Protein AF-A0A2A2SB23-F1 (afdb_monomer_lite)

Organism: NCBI:txid1141887

pLDDT: mean 87.43, std 15.49, range [37.72, 98.75]

Sequence (156 aa):
MSGRAAVSIGALLSRYDFELPIKDALDDPEMDPTRRALAVLAIGTGLDDGHLAAAELGQAARRLADDRAAGAPDGVGEGARAVRRILAHGGDDYQRALWYAVSRCSPDVAARHLEWLAELTRARGGMFRAIQASGAYMPLLPRGMHDIDSAQLGPD

Structure (mmCIF, N/CA/C/O backbone):
data_AF-A0A2A2SB23-F1
#
_entry.id   AF-A0A2A2SB23-F1
#
loop_
_atom_site.group_PDB
_atom_site.id
_atom_site.type_symbol
_atom_site.label_atom_id
_atom_site.label_alt_id
_atom_site.label_comp_id
_atom_site.label_asym_id
_atom_site.label_entity_id
_atom_site.label_seq_id
_atom_site.pdbx_PDB_ins_code
_atom_site.Cartn_x
_atom_site.Cartn_y
_atom_site.Cartn_z
_atom_site.occupancy
_atom_site.B_iso_or_equiv
_atom_site.auth_seq_id
_atom_site.auth_comp_id
_atom_site.auth_asym_id
_atom_site.auth_atom_id
_atom_site.pdbx_PDB_model_num
ATOM 1 N N . MET A 1 1 ? -37.712 11.525 34.022 1.00 43.69 1 MET A N 1
ATOM 2 C CA . MET A 1 1 ? -36.727 12.358 33.297 1.00 43.69 1 MET A CA 1
ATOM 3 C C . MET A 1 1 ? -35.472 11.518 33.115 1.00 43.69 1 MET A C 1
ATOM 5 O O . MET A 1 1 ? -34.784 11.271 34.093 1.00 43.69 1 MET A O 1
ATOM 9 N N . SER A 1 2 ? -35.247 10.967 31.920 1.00 48.34 2 SER A N 1
ATOM 10 C CA . SER A 1 2 ? -34.099 10.087 31.665 1.00 48.34 2 SER A CA 1
ATOM 11 C C . SER A 1 2 ? -32.853 10.946 31.450 1.00 48.34 2 SER A C 1
ATOM 13 O O . SER A 1 2 ? -32.770 11.669 30.458 1.00 48.34 2 SER A O 1
ATOM 15 N N . GLY A 1 3 ? -31.924 10.922 32.407 1.00 51.91 3 GLY A N 1
ATOM 16 C CA . GLY A 1 3 ? -30.649 11.628 32.311 1.00 51.91 3 GLY A CA 1
ATOM 17 C C . GLY A 1 3 ? -29.815 11.049 31.173 1.00 51.91 3 GLY A C 1
ATOM 18 O O . GLY A 1 3 ? -29.509 9.859 31.161 1.00 51.91 3 GLY A O 1
ATOM 19 N N . ARG A 1 4 ? -29.470 11.881 30.190 1.00 55.59 4 ARG A N 1
ATOM 20 C CA . ARG A 1 4 ? -28.546 11.515 29.115 1.00 55.59 4 ARG A CA 1
ATOM 21 C C . ARG A 1 4 ? -27.166 11.364 29.763 1.00 55.59 4 ARG A C 1
ATOM 23 O O . ARG A 1 4 ? -26.568 12.365 30.147 1.00 55.59 4 ARG A O 1
ATOM 30 N N . ALA A 1 5 ? -26.701 10.131 29.964 1.00 63.00 5 ALA A N 1
ATOM 31 C CA . ALA A 1 5 ? -25.352 9.890 30.463 1.00 63.00 5 ALA A CA 1
ATOM 32 C C . ALA A 1 5 ? -24.356 10.582 29.521 1.00 63.00 5 ALA A C 1
ATOM 34 O O . ALA A 1 5 ? -24.397 10.361 28.308 1.00 63.00 5 ALA A O 1
ATOM 35 N N . ALA A 1 6 ? -23.505 11.454 30.063 1.00 69.62 6 ALA A N 1
ATOM 36 C CA . ALA A 1 6 ? -22.426 12.054 29.295 1.00 69.62 6 ALA A CA 1
ATO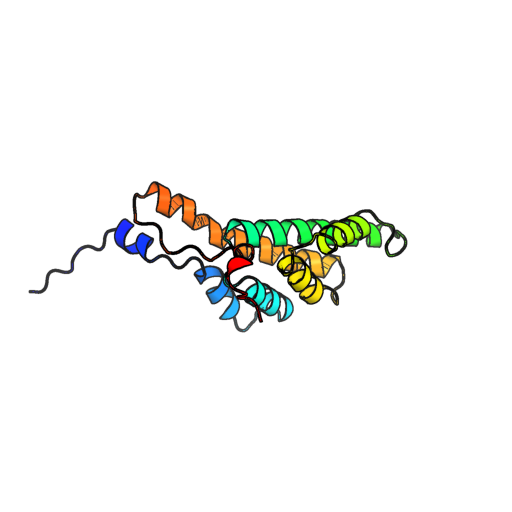M 37 C C . ALA A 1 6 ? -21.493 10.926 28.835 1.00 69.62 6 ALA A C 1
ATOM 39 O O . ALA A 1 6 ? -20.883 10.244 29.658 1.00 69.62 6 ALA A O 1
ATOM 40 N N . VAL A 1 7 ? -21.428 10.686 27.524 1.00 75.31 7 VAL A N 1
ATOM 41 C CA . VAL A 1 7 ? -20.517 9.686 26.964 1.00 75.31 7 VAL A CA 1
ATOM 42 C C . VAL A 1 7 ? -19.104 10.252 27.065 1.00 75.31 7 VAL A C 1
ATOM 44 O O . VAL A 1 7 ? -18.828 11.326 26.534 1.00 75.31 7 VAL A O 1
ATOM 47 N N . SER A 1 8 ? -18.216 9.559 27.777 1.00 83.31 8 SER A N 1
ATOM 48 C CA . SER A 1 8 ? -16.817 9.971 27.873 1.00 83.31 8 SER A CA 1
ATOM 49 C C . SER A 1 8 ? -16.090 9.724 26.550 1.00 83.31 8 SER A C 1
ATOM 51 O O . SER A 1 8 ? -16.415 8.791 25.814 1.00 83.31 8 SER A O 1
ATOM 53 N N . ILE A 1 9 ? -15.058 10.523 26.266 1.00 82.44 9 ILE A N 1
ATOM 54 C CA . ILE A 1 9 ? -14.212 10.325 25.080 1.00 82.44 9 ILE A CA 1
ATOM 55 C C . ILE A 1 9 ? -13.612 8.909 25.059 1.00 82.44 9 ILE A C 1
ATOM 57 O O . ILE A 1 9 ? -13.591 8.264 24.018 1.00 82.44 9 ILE A O 1
ATOM 61 N N . GLY A 1 10 ? -13.231 8.370 26.224 1.00 81.44 10 GLY A N 1
ATOM 62 C CA . GLY A 1 10 ? -12.703 7.011 26.339 1.00 81.44 10 GLY A CA 1
ATOM 63 C C . GLY A 1 10 ? -13.730 5.926 25.999 1.00 81.44 10 GLY A C 1
ATOM 64 O O . GLY A 1 10 ? -13.377 4.927 25.381 1.00 81.44 10 GLY A O 1
ATOM 65 N N . ALA A 1 11 ? -15.010 6.131 26.331 1.00 82.19 11 ALA A N 1
ATOM 66 C CA . ALA A 1 11 ? -16.082 5.205 25.960 1.00 82.19 11 ALA A CA 1
ATOM 67 C C . ALA A 1 11 ? -16.411 5.235 24.456 1.00 82.19 11 ALA A C 1
ATOM 69 O O . ALA A 1 11 ? -16.910 4.245 23.924 1.00 82.19 11 ALA A O 1
ATOM 70 N N . LEU A 1 12 ? -16.144 6.354 23.773 1.00 84.31 12 LEU A N 1
ATOM 71 C CA . LEU A 1 12 ? -16.232 6.438 22.311 1.00 84.31 12 LEU A CA 1
ATOM 72 C C . LEU A 1 12 ? -15.038 5.738 21.653 1.00 84.31 12 LEU A C 1
ATOM 74 O O . LEU A 1 12 ? -15.217 4.937 20.740 1.00 84.31 12 LEU A O 1
ATOM 78 N N . LEU A 1 13 ? -13.830 6.002 22.152 1.00 87.00 13 LEU A N 1
ATOM 79 C CA . LEU A 1 13 ? -12.585 5.460 21.610 1.00 87.00 13 LEU A CA 1
ATOM 80 C C . LEU A 1 13 ? -12.460 3.939 21.772 1.00 87.00 13 LEU A C 1
ATOM 82 O O . LEU A 1 13 ? -11.893 3.287 20.902 1.00 87.00 13 LEU A O 1
ATOM 86 N N . SER A 1 14 ? -13.046 3.350 22.818 1.00 85.12 14 SER A N 1
ATOM 87 C CA . SER A 1 14 ? -13.045 1.890 23.011 1.00 85.12 14 SER A CA 1
ATOM 88 C C . SER A 1 14 ? -13.885 1.116 21.990 1.00 85.12 14 SER A C 1
ATOM 90 O O . SER A 1 14 ? -13.806 -0.109 21.928 1.00 85.12 14 SER A O 1
ATOM 92 N N . ARG A 1 15 ? -14.688 1.820 21.185 1.00 86.62 15 ARG A N 1
ATOM 93 C CA . ARG A 1 15 ? -15.485 1.260 20.085 1.00 86.62 15 ARG A CA 1
ATOM 94 C C . ARG A 1 15 ? -14.951 1.657 18.713 1.00 86.62 15 ARG A C 1
ATOM 96 O O . ARG A 1 15 ? -15.650 1.457 17.724 1.00 86.62 15 ARG A O 1
ATOM 103 N N . TYR A 1 16 ? -13.768 2.268 18.658 1.00 89.69 16 TYR A N 1
ATOM 104 C CA . T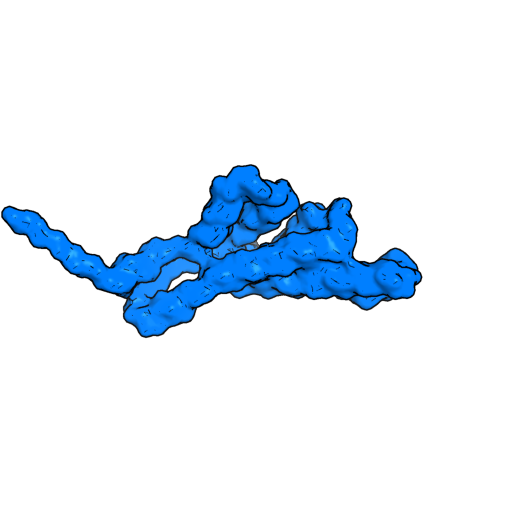YR A 1 16 ? -13.181 2.695 17.400 1.00 89.69 16 TYR A CA 1
ATOM 105 C C . TYR A 1 16 ? -12.955 1.489 16.485 1.00 89.69 16 TYR A C 1
ATOM 107 O O . TYR A 1 16 ? -12.388 0.478 16.897 1.00 89.69 16 TYR A O 1
ATOM 115 N N . ASP A 1 17 ? -13.418 1.616 15.247 1.00 91.25 17 ASP A N 1
ATOM 116 C CA . ASP A 1 17 ? -13.236 0.615 14.210 1.00 91.25 17 ASP A CA 1
ATOM 117 C C . ASP A 1 17 ? -12.024 0.995 13.367 1.00 91.25 17 ASP A C 1
ATOM 119 O O . ASP A 1 17 ? -12.063 1.952 12.591 1.00 91.25 17 ASP A O 1
ATOM 123 N N . PHE A 1 18 ? -10.942 0.236 13.522 1.00 91.94 18 PHE A N 1
ATOM 124 C CA . PHE A 1 18 ? -9.736 0.448 12.737 1.00 91.94 18 PHE A CA 1
ATOM 125 C C . PHE A 1 18 ? -9.964 0.219 11.244 1.00 91.94 18 PHE A C 1
ATOM 127 O O . PHE A 1 18 ? -9.240 0.805 10.458 1.00 91.94 18 PHE A O 1
ATOM 134 N N . GLU A 1 19 ? -10.968 -0.551 10.821 1.00 92.88 19 GLU A N 1
ATOM 135 C CA . GLU A 1 19 ? -11.251 -0.758 9.396 1.00 92.88 19 GLU A CA 1
ATOM 136 C C . GLU A 1 19 ? -12.048 0.377 8.755 1.00 92.88 19 GLU A C 1
ATOM 138 O O . GLU A 1 19 ? -12.259 0.359 7.542 1.00 92.88 19 GLU A O 1
ATOM 143 N N . LEU A 1 20 ? -12.488 1.368 9.536 1.00 92.38 20 LEU A N 1
ATOM 144 C CA . LEU A 1 20 ? -13.329 2.450 9.034 1.00 92.38 20 LEU A CA 1
ATOM 145 C C . LEU A 1 20 ? -12.722 3.179 7.818 1.00 92.38 20 LEU A C 1
ATOM 147 O O . LEU A 1 20 ? -13.437 3.307 6.831 1.00 92.38 20 LEU A O 1
ATOM 151 N N . PRO A 1 21 ? -11.423 3.550 7.779 1.00 93.19 21 PRO A N 1
ATOM 152 C CA . PRO A 1 21 ? -10.849 4.192 6.593 1.00 93.19 21 PRO A CA 1
ATOM 153 C C . PRO A 1 21 ? -10.926 3.330 5.326 1.00 93.19 21 PRO A C 1
ATOM 155 O O . PRO A 1 21 ? -11.149 3.851 4.236 1.00 93.19 21 PRO A O 1
ATOM 158 N N . ILE A 1 22 ? -10.755 2.009 5.455 1.00 94.81 22 ILE A N 1
ATOM 159 C CA . ILE A 1 22 ? -10.864 1.079 4.322 1.00 94.81 22 ILE A CA 1
ATOM 160 C C . ILE A 1 22 ? -12.325 0.958 3.878 1.00 94.81 22 ILE A C 1
ATOM 162 O O . ILE A 1 22 ? -12.594 0.948 2.680 1.00 94.81 22 ILE A O 1
ATOM 166 N N . LYS A 1 23 ? -13.273 0.904 4.818 1.00 95.12 23 LYS A N 1
ATOM 167 C CA . LYS A 1 23 ? -14.712 0.871 4.513 1.00 95.12 23 LYS A CA 1
ATOM 168 C C . LYS A 1 23 ? -15.163 2.145 3.803 1.00 95.12 23 LYS A C 1
ATOM 170 O O . LYS A 1 23 ? -15.769 2.044 2.745 1.00 95.12 23 LYS A O 1
ATOM 175 N N . ASP A 1 24 ? -14.766 3.310 4.310 1.00 94.94 24 ASP A N 1
ATOM 176 C CA . ASP A 1 24 ? -15.060 4.608 3.693 1.00 94.94 24 ASP A CA 1
ATOM 177 C C . ASP A 1 24 ? -14.507 4.685 2.262 1.00 94.94 24 ASP A C 1
ATOM 179 O O . ASP A 1 24 ? -15.178 5.166 1.351 1.00 94.94 24 ASP A O 1
ATOM 183 N N . ALA A 1 25 ? -13.294 4.164 2.041 1.00 95.75 25 ALA A N 1
ATOM 184 C CA . ALA A 1 25 ? -12.721 4.038 0.706 1.00 95.75 25 ALA A CA 1
ATOM 185 C C . ALA A 1 25 ? -13.569 3.118 -0.195 1.00 95.75 25 ALA A C 1
ATOM 187 O O . ALA A 1 25 ? -13.867 3.463 -1.334 1.00 95.75 25 ALA A O 1
ATOM 188 N N . LEU A 1 26 ? -13.991 1.953 0.293 1.00 96.75 26 LEU A N 1
ATOM 189 C CA . LEU A 1 26 ? -14.799 1.016 -0.494 1.00 96.75 26 LEU A CA 1
ATOM 190 C C . LEU A 1 26 ? -16.216 1.528 -0.790 1.00 96.75 26 LEU A C 1
ATOM 192 O O . LEU A 1 26 ? -16.783 1.143 -1.814 1.00 96.75 26 LEU A O 1
ATOM 196 N N . ASP A 1 27 ? -16.766 2.403 0.044 1.00 96.75 27 ASP A N 1
ATOM 197 C CA . ASP A 1 27 ? -18.084 3.004 -0.167 1.00 96.75 27 ASP A CA 1
ATOM 198 C C . ASP A 1 27 ? -18.071 4.157 -1.192 1.00 96.75 27 ASP A C 1
ATOM 200 O O . ASP A 1 27 ? -19.132 4.551 -1.679 1.00 96.75 27 ASP A O 1
ATOM 204 N N . ASP A 1 28 ? -16.897 4.669 -1.585 1.00 96.69 28 ASP A N 1
ATOM 205 C CA . ASP A 1 28 ? -16.770 5.698 -2.626 1.00 96.69 28 ASP A CA 1
ATOM 206 C C . ASP A 1 28 ? -17.133 5.127 -4.016 1.00 96.69 28 ASP A C 1
ATOM 208 O O . ASP A 1 28 ? -16.432 4.239 -4.523 1.00 96.69 28 ASP A O 1
ATOM 212 N N . PRO A 1 29 ? -18.206 5.611 -4.675 1.00 95.31 29 PRO A N 1
ATOM 213 C CA . PRO A 1 29 ? -18.622 5.111 -5.984 1.00 95.31 29 PRO A CA 1
ATOM 214 C C . PRO A 1 29 ? -17.639 5.465 -7.109 1.00 95.31 29 PRO A C 1
ATOM 216 O O . PRO A 1 29 ? -17.556 4.723 -8.087 1.00 95.31 29 PRO A O 1
ATOM 219 N N . GLU A 1 30 ? -16.857 6.536 -6.961 1.00 96.69 30 GLU A N 1
ATOM 220 C CA . GLU A 1 30 ? -15.922 7.023 -7.984 1.00 96.69 30 GLU A CA 1
ATOM 221 C C . GLU A 1 30 ? -14.520 6.404 -7.841 1.00 96.69 30 GLU A C 1
ATOM 223 O O . GLU A 1 30 ? -13.583 6.756 -8.566 1.00 96.69 30 GLU A O 1
ATOM 228 N N . MET A 1 31 ? -14.348 5.464 -6.905 1.00 96.38 31 MET A N 1
ATOM 229 C CA . MET A 1 31 ? -13.061 4.831 -6.659 1.00 96.38 31 MET A CA 1
ATOM 230 C C . MET A 1 31 ? -12.57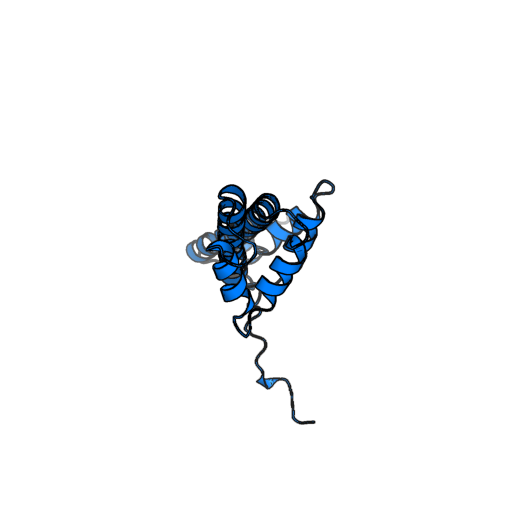6 4.012 -7.857 1.00 96.38 31 MET A C 1
ATOM 232 O O . MET A 1 31 ? -13.255 3.101 -8.335 1.00 96.38 31 MET A O 1
ATOM 236 N N . ASP A 1 32 ? -11.328 4.274 -8.252 1.00 97.06 32 ASP A N 1
ATOM 237 C CA . ASP A 1 32 ? -10.604 3.487 -9.246 1.00 97.06 32 ASP A CA 1
ATOM 238 C C . ASP A 1 32 ? -10.659 1.972 -8.925 1.00 97.06 32 ASP A C 1
ATOM 240 O O . ASP A 1 32 ? -10.379 1.576 -7.786 1.00 97.06 32 ASP A O 1
ATOM 244 N N . PRO A 1 33 ? -10.970 1.098 -9.903 1.00 97.12 33 PRO A N 1
ATOM 245 C CA . PRO A 1 33 ? -11.113 -0.339 -9.663 1.00 97.12 33 PRO A CA 1
ATOM 246 C C . PRO A 1 33 ? -9.864 -1.016 -9.084 1.00 97.12 33 PRO A C 1
ATOM 248 O O . PRO A 1 33 ? -9.987 -1.935 -8.274 1.00 97.12 33 PRO A O 1
ATOM 251 N N . THR A 1 34 ? -8.666 -0.558 -9.456 1.00 98.00 34 THR A N 1
ATOM 252 C CA . THR A 1 34 ? -7.401 -1.094 -8.932 1.00 98.00 34 THR A CA 1
ATOM 253 C C . THR A 1 34 ? -7.248 -0.724 -7.464 1.00 98.00 34 THR A C 1
ATOM 255 O O . THR A 1 34 ? -6.922 -1.572 -6.637 1.00 98.00 34 THR A O 1
ATOM 258 N N . ARG A 1 35 ? -7.551 0.531 -7.109 1.00 98.38 35 ARG A N 1
ATOM 259 C CA . ARG A 1 35 ? -7.580 0.983 -5.707 1.00 98.38 35 ARG A CA 1
ATOM 260 C C . ARG A 1 35 ? -8.612 0.226 -4.883 1.00 98.38 35 ARG A C 1
ATOM 262 O O . ARG A 1 35 ? -8.301 -0.194 -3.774 1.00 98.38 35 ARG A O 1
ATOM 269 N N . ARG A 1 36 ? -9.795 -0.023 -5.445 1.00 98.19 36 ARG A N 1
ATOM 270 C CA . ARG A 1 36 ? -10.829 -0.841 -4.803 1.00 98.19 36 ARG A CA 1
ATOM 271 C C . ARG A 1 36 ? -10.325 -2.259 -4.527 1.00 98.19 36 ARG A C 1
ATOM 273 O O . ARG A 1 36 ? -10.467 -2.740 -3.409 1.00 98.19 36 ARG A O 1
ATOM 280 N N . ALA A 1 37 ? -9.692 -2.908 -5.506 1.00 98.12 37 ALA A N 1
ATOM 281 C CA . ALA A 1 37 ? -9.108 -4.239 -5.327 1.00 98.12 37 ALA A CA 1
ATOM 282 C C . ALA A 1 37 ? -8.023 -4.252 -4.236 1.00 98.12 37 ALA A C 1
ATOM 284 O O . ALA A 1 37 ? -8.028 -5.124 -3.370 1.00 98.12 37 ALA A O 1
ATOM 285 N N . LEU A 1 38 ? -7.137 -3.254 -4.231 1.00 98.38 38 LEU A N 1
ATOM 286 C CA . LEU A 1 38 ? -6.108 -3.088 -3.203 1.00 98.38 38 LEU A CA 1
ATOM 287 C C . LEU A 1 38 ? -6.704 -2.877 -1.801 1.00 98.38 38 LEU A C 1
ATOM 289 O O . LEU A 1 38 ? -6.247 -3.500 -0.848 1.00 98.38 38 LEU A O 1
ATOM 293 N N . ALA A 1 39 ? -7.742 -2.047 -1.671 1.00 97.62 39 ALA A N 1
ATOM 294 C CA . ALA A 1 39 ? -8.432 -1.831 -0.400 1.00 97.62 39 ALA A CA 1
ATOM 295 C C . ALA A 1 39 ? -9.105 -3.109 0.118 1.00 97.62 39 ALA A C 1
ATOM 297 O O . ALA A 1 39 ? -9.005 -3.397 1.307 1.00 97.62 39 ALA A O 1
ATOM 298 N N . VAL A 1 40 ? -9.727 -3.905 -0.762 1.00 96.81 40 VAL A N 1
ATOM 299 C CA . VAL A 1 40 ? -10.292 -5.214 -0.389 1.00 96.81 40 VAL A CA 1
ATOM 300 C C . VAL A 1 40 ? -9.208 -6.146 0.153 1.00 96.81 40 VAL A C 1
ATOM 302 O O . VAL A 1 40 ? -9.425 -6.781 1.181 1.00 96.81 40 VAL A O 1
ATOM 305 N N . LEU A 1 41 ? -8.040 -6.205 -0.494 1.00 96.25 41 LEU A N 1
ATOM 306 C CA . LEU A 1 41 ? -6.920 -7.035 -0.033 1.00 96.25 41 LEU A CA 1
ATOM 307 C C . LEU A 1 41 ? -6.382 -6.601 1.336 1.00 96.25 41 LEU A C 1
ATOM 309 O O . LEU A 1 41 ? -5.888 -7.438 2.084 1.00 96.25 41 LEU A O 1
ATOM 313 N N . ALA A 1 42 ? -6.466 -5.311 1.668 1.00 95.06 42 ALA A N 1
ATOM 314 C CA . ALA A 1 42 ? -5.964 -4.779 2.931 1.00 95.06 42 ALA A CA 1
ATOM 315 C C . ALA A 1 42 ? -6.894 -5.038 4.132 1.00 95.06 42 ALA A C 1
ATOM 317 O O . ALA A 1 42 ? -6.455 -4.879 5.277 1.00 95.06 42 ALA A O 1
ATOM 318 N N . ILE A 1 43 ? -8.151 -5.444 3.905 1.00 92.75 43 ILE A N 1
ATOM 319 C CA . ILE A 1 43 ? -9.100 -5.757 4.983 1.00 92.75 43 ILE A CA 1
ATOM 320 C C . ILE A 1 43 ? -8.523 -6.853 5.873 1.00 92.75 43 ILE A C 1
ATOM 322 O O . ILE A 1 43 ? -8.118 -7.914 5.402 1.00 92.75 43 ILE A O 1
ATOM 326 N N . GLY A 1 44 ? -8.542 -6.618 7.184 1.00 90.12 44 GLY A N 1
ATOM 327 C CA . GLY A 1 44 ? -8.156 -7.623 8.161 1.00 90.12 44 GLY A CA 1
ATOM 328 C C . GLY A 1 44 ? -6.661 -7.906 8.220 1.00 90.12 44 GLY A C 1
ATOM 329 O O . GLY A 1 44 ? -6.304 -8.847 8.910 1.00 90.12 44 GLY A O 1
ATOM 330 N N . THR A 1 45 ? -5.813 -7.119 7.548 1.00 91.56 45 THR A N 1
ATOM 331 C CA . THR A 1 45 ? -4.347 -7.161 7.715 1.00 91.56 45 THR A CA 1
ATOM 332 C C . THR A 1 45 ? -3.923 -6.445 8.997 1.00 91.56 45 THR A C 1
ATOM 334 O O . THR A 1 45 ? -4.659 -5.587 9.477 1.00 91.56 45 THR A O 1
ATOM 337 N N . GLY A 1 46 ? -2.741 -6.717 9.554 1.00 90.88 46 GLY A N 1
ATOM 338 C CA . GLY A 1 46 ? -2.240 -5.978 10.721 1.00 90.88 46 GLY A CA 1
ATOM 339 C C . GLY A 1 46 ? -2.099 -4.477 10.429 1.00 90.88 46 GLY A C 1
ATOM 340 O O . GLY A 1 46 ? -1.935 -4.078 9.274 1.00 90.88 46 GLY A O 1
ATOM 341 N N . LEU A 1 47 ? -2.182 -3.625 11.461 1.00 89.94 47 LEU A N 1
ATOM 342 C CA . LEU A 1 47 ? -2.071 -2.166 11.281 1.00 89.94 47 LEU A CA 1
ATOM 343 C C . LEU A 1 47 ? -0.721 -1.767 10.665 1.00 89.94 47 LEU A C 1
ATOM 345 O O . LEU A 1 47 ? -0.696 -0.981 9.720 1.00 89.94 47 LEU A O 1
ATOM 349 N N . ASP A 1 48 ? 0.370 -2.342 11.175 1.00 89.88 48 ASP A N 1
ATOM 350 C CA . ASP A 1 48 ? 1.721 -2.087 10.672 1.00 89.88 48 ASP A CA 1
ATOM 351 C C . ASP A 1 48 ? 2.002 -2.896 9.400 1.00 89.88 48 ASP A C 1
ATOM 353 O O . ASP A 1 48 ? 2.475 -2.327 8.417 1.00 89.88 48 ASP A O 1
ATOM 357 N N . ASP A 1 49 ? 1.640 -4.185 9.386 1.00 89.69 49 ASP A N 1
ATOM 358 C CA . ASP A 1 49 ? 1.846 -5.085 8.242 1.00 89.69 49 ASP A CA 1
ATOM 359 C C . ASP A 1 49 ? 1.261 -4.502 6.954 1.00 89.69 49 ASP A C 1
ATOM 361 O O . ASP A 1 49 ? 1.954 -4.410 5.943 1.00 89.69 49 ASP A O 1
ATOM 365 N N . GLY A 1 50 ? 0.004 -4.041 6.999 1.00 91.56 50 GLY A N 1
ATOM 366 C CA . GLY A 1 50 ? -0.676 -3.471 5.838 1.00 91.56 50 GLY A CA 1
ATOM 367 C C . GLY A 1 50 ? 0.055 -2.256 5.260 1.00 91.56 50 GLY A C 1
ATOM 368 O O . GLY A 1 50 ? 0.173 -2.134 4.038 1.00 91.56 50 GLY A O 1
ATOM 369 N N . HIS A 1 51 ? 0.577 -1.389 6.134 1.00 94.12 51 HIS A N 1
ATOM 370 C CA . HIS A 1 51 ? 1.314 -0.186 5.752 1.00 94.12 51 HIS A CA 1
ATOM 371 C C . HIS A 1 51 ? 2.703 -0.502 5.206 1.00 94.12 51 HIS A C 1
ATO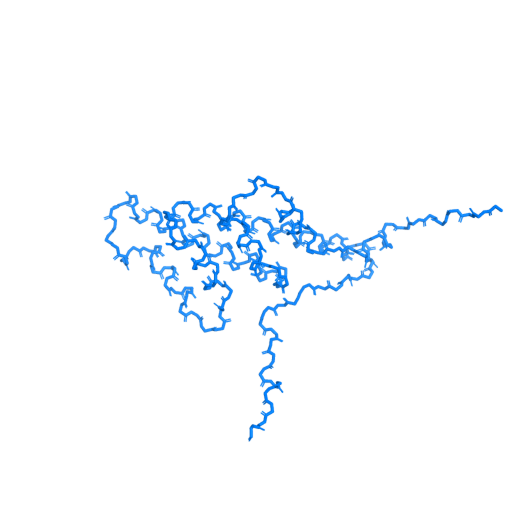M 373 O O . HIS A 1 51 ? 3.050 -0.045 4.115 1.00 94.12 51 HIS A O 1
ATOM 379 N N . LEU A 1 52 ? 3.491 -1.283 5.945 1.00 94.31 52 LEU A N 1
ATOM 380 C CA . LEU A 1 52 ? 4.876 -1.584 5.595 1.00 94.31 52 LEU A CA 1
ATOM 381 C C . LEU A 1 52 ? 4.957 -2.359 4.278 1.00 94.31 52 LEU A C 1
ATOM 383 O O . LEU A 1 52 ? 5.723 -1.973 3.395 1.00 94.31 52 LEU A O 1
ATOM 387 N N . ALA A 1 53 ? 4.103 -3.368 4.107 1.00 94.69 53 ALA A N 1
ATOM 388 C CA . ALA A 1 53 ? 4.022 -4.165 2.888 1.00 94.69 53 ALA A CA 1
ATOM 389 C C . ALA A 1 53 ? 3.679 -3.315 1.650 1.00 94.69 53 ALA A C 1
ATOM 391 O O . ALA A 1 53 ? 4.331 -3.417 0.605 1.00 94.69 53 ALA A O 1
ATOM 392 N N . ALA A 1 54 ? 2.672 -2.439 1.762 1.00 97.12 54 ALA A N 1
ATOM 393 C CA . ALA A 1 54 ? 2.268 -1.554 0.671 1.00 97.12 54 ALA A CA 1
ATOM 394 C C . ALA A 1 54 ? 3.345 -0.502 0.352 1.00 97.12 54 ALA A C 1
ATOM 396 O O . ALA A 1 54 ? 3.616 -0.233 -0.821 1.00 97.12 54 ALA A O 1
ATOM 397 N N . ALA A 1 55 ? 3.982 0.068 1.380 1.00 97.81 55 ALA A N 1
ATOM 398 C CA . ALA A 1 55 ? 5.031 1.071 1.230 1.00 97.81 55 ALA A CA 1
ATOM 399 C C . ALA A 1 55 ? 6.292 0.494 0.573 1.00 97.81 55 ALA A C 1
ATOM 401 O O . ALA A 1 55 ? 6.831 1.096 -0.359 1.00 97.81 55 ALA A O 1
ATOM 402 N N . GLU A 1 56 ? 6.744 -0.682 1.015 1.00 97.50 56 GLU A N 1
ATOM 403 C CA . GLU A 1 56 ? 7.910 -1.355 0.442 1.00 97.50 56 GLU A CA 1
ATOM 404 C C . GLU A 1 56 ? 7.677 -1.691 -1.037 1.00 97.50 56 GLU A C 1
ATOM 406 O O . GLU A 1 56 ? 8.503 -1.363 -1.897 1.00 97.50 56 GLU A O 1
ATOM 411 N N . LEU A 1 57 ? 6.516 -2.272 -1.358 1.00 97.44 57 LEU A N 1
ATOM 412 C CA . LEU A 1 57 ? 6.177 -2.622 -2.734 1.00 97.44 57 LEU A CA 1
ATOM 413 C C . LEU A 1 57 ? 5.986 -1.374 -3.610 1.00 97.44 57 LEU A C 1
ATOM 415 O O . LEU A 1 57 ? 6.425 -1.359 -4.761 1.00 97.44 57 LEU A O 1
ATOM 419 N N . GLY A 1 58 ? 5.391 -0.305 -3.070 1.00 98.25 58 GLY A N 1
ATOM 420 C CA . GLY A 1 58 ? 5.255 0.984 -3.751 1.00 98.25 58 GLY A CA 1
ATOM 421 C C . GLY A 1 58 ? 6.608 1.616 -4.074 1.00 98.25 58 GLY A C 1
ATOM 422 O O . GLY A 1 58 ? 6.832 2.058 -5.203 1.00 98.25 58 GLY A O 1
ATOM 423 N N . GLN A 1 59 ? 7.555 1.570 -3.134 1.00 98.31 59 GLN A N 1
ATOM 424 C CA . GLN A 1 59 ? 8.919 2.042 -3.362 1.00 98.31 59 GLN A CA 1
ATOM 425 C C . GLN A 1 59 ? 9.641 1.203 -4.427 1.00 98.31 59 GLN A C 1
ATOM 427 O O . GLN A 1 59 ? 10.326 1.758 -5.290 1.00 98.31 59 GLN A O 1
ATOM 432 N N . ALA A 1 60 ? 9.479 -0.122 -4.407 1.00 97.81 60 ALA A N 1
ATOM 433 C CA . ALA A 1 60 ? 10.045 -0.996 -5.432 1.00 97.81 60 ALA A CA 1
ATOM 434 C C . ALA A 1 60 ? 9.444 -0.716 -6.824 1.00 97.81 60 ALA A C 1
ATOM 436 O O . ALA A 1 60 ? 10.182 -0.646 -7.809 1.00 97.81 60 ALA A O 1
ATOM 437 N N . ALA A 1 61 ? 8.131 -0.476 -6.908 1.00 98.12 61 ALA A N 1
ATOM 438 C CA . ALA A 1 61 ? 7.448 -0.093 -8.143 1.00 98.12 61 ALA A CA 1
ATOM 439 C C . ALA A 1 61 ? 7.918 1.273 -8.673 1.00 98.12 61 ALA A C 1
ATOM 441 O O . ALA A 1 61 ? 8.100 1.437 -9.880 1.00 98.12 61 ALA A O 1
ATOM 442 N N . ARG A 1 62 ? 8.179 2.242 -7.784 1.00 98.25 62 ARG A N 1
ATOM 443 C CA . ARG A 1 62 ? 8.753 3.545 -8.152 1.00 98.25 62 ARG A CA 1
ATOM 444 C C . ARG A 1 62 ? 10.130 3.379 -8.789 1.00 98.25 62 ARG A C 1
ATOM 446 O O . ARG A 1 62 ? 10.345 3.881 -9.885 1.00 98.25 62 ARG A O 1
ATOM 453 N N . ARG A 1 63 ? 11.012 2.586 -8.172 1.00 98.25 63 ARG A N 1
ATOM 454 C CA . ARG A 1 63 ? 12.330 2.268 -8.748 1.00 98.25 63 ARG A CA 1
ATOM 455 C C . ARG A 1 63 ? 12.215 1.543 -10.087 1.00 98.25 63 ARG A C 1
ATOM 457 O O . ARG A 1 63 ? 13.036 1.754 -10.968 1.00 98.25 63 ARG A O 1
ATOM 464 N N . LEU A 1 64 ? 11.192 0.705 -10.268 1.00 97.38 64 LEU A N 1
ATOM 465 C CA . LEU A 1 64 ? 10.936 0.052 -11.554 1.00 97.38 64 LEU A CA 1
ATOM 466 C C . LEU A 1 64 ? 10.496 1.064 -12.629 1.00 97.38 64 LEU A C 1
ATOM 468 O O . LEU A 1 64 ? 10.829 0.905 -13.803 1.00 97.38 64 LEU A O 1
ATOM 472 N N . ALA A 1 65 ? 9.770 2.116 -12.246 1.00 97.38 65 ALA A N 1
ATOM 473 C CA . ALA A 1 65 ? 9.472 3.231 -13.141 1.00 97.38 65 ALA A CA 1
ATOM 474 C C . ALA A 1 65 ? 10.744 4.004 -13.519 1.00 97.38 65 ALA A C 1
ATOM 476 O O . ALA A 1 65 ? 10.921 4.331 -14.693 1.00 97.38 65 ALA A O 1
ATOM 477 N N . ASP A 1 66 ? 11.645 4.222 -12.558 1.00 97.62 66 ASP A N 1
ATOM 478 C CA . ASP A 1 66 ? 12.937 4.877 -12.791 1.00 97.62 66 ASP A CA 1
ATOM 479 C C . ASP A 1 66 ? 13.829 4.046 -13.730 1.00 97.62 66 ASP A C 1
ATOM 481 O O . ASP A 1 66 ? 14.385 4.589 -14.685 1.00 97.62 66 ASP A O 1
ATOM 485 N N . ASP A 1 67 ? 13.891 2.722 -13.535 1.00 97.44 67 ASP A N 1
ATOM 486 C CA . ASP A 1 67 ? 14.577 1.789 -14.440 1.00 97.44 67 ASP A CA 1
ATOM 487 C C . ASP A 1 67 ? 14.075 1.956 -15.884 1.00 97.44 67 ASP A C 1
ATOM 489 O O . ASP A 1 67 ? 14.862 2.096 -16.824 1.00 97.44 67 ASP A O 1
ATOM 493 N N . ARG A 1 68 ? 12.747 1.979 -16.064 1.00 95.31 68 ARG A N 1
ATOM 494 C CA . ARG A 1 68 ? 12.112 2.138 -17.377 1.00 95.31 68 ARG A CA 1
ATOM 495 C C . ARG A 1 68 ? 12.424 3.500 -17.995 1.00 95.31 68 ARG A C 1
ATOM 497 O O . ARG A 1 68 ? 12.708 3.569 -19.188 1.00 95.31 68 ARG A O 1
ATOM 504 N N . ALA A 1 69 ? 12.377 4.573 -17.206 1.00 95.75 69 ALA A N 1
ATOM 505 C CA . ALA A 1 69 ? 12.696 5.923 -17.666 1.00 95.75 69 ALA A CA 1
ATOM 506 C C . ALA A 1 69 ? 14.169 6.058 -18.090 1.00 95.75 69 ALA A C 1
ATOM 508 O O . ALA A 1 69 ? 14.470 6.759 -19.054 1.00 95.75 69 ALA A O 1
ATOM 509 N N . ALA A 1 70 ? 15.073 5.343 -17.416 1.00 95.94 70 ALA A N 1
ATOM 510 C CA . ALA A 1 70 ? 16.492 5.274 -17.754 1.00 95.94 70 ALA A CA 1
ATOM 511 C C . ALA A 1 70 ? 16.806 4.346 -18.947 1.00 95.94 70 ALA A C 1
ATOM 513 O O . ALA A 1 70 ? 17.963 4.250 -19.356 1.00 95.94 70 ALA A O 1
ATOM 514 N N . GLY A 1 71 ? 15.807 3.652 -19.506 1.00 95.19 71 GLY A N 1
ATOM 515 C CA . GLY A 1 71 ? 16.001 2.695 -20.597 1.00 95.19 71 GLY A CA 1
ATOM 516 C C . GLY A 1 71 ? 16.734 1.422 -20.169 1.00 95.19 71 GLY A C 1
ATOM 517 O O . GLY A 1 71 ? 17.378 0.776 -20.997 1.00 95.19 71 GLY A O 1
ATOM 518 N N . ALA A 1 72 ? 16.672 1.063 -18.883 1.00 93.81 72 ALA A N 1
ATOM 519 C CA . ALA A 1 72 ? 17.252 -0.180 -18.401 1.00 93.81 72 ALA A CA 1
ATOM 520 C C . ALA A 1 72 ? 16.559 -1.386 -19.069 1.00 93.81 72 ALA A C 1
ATOM 522 O O . ALA A 1 72 ? 15.336 -1.373 -19.231 1.00 93.81 72 ALA A O 1
ATOM 523 N N . PRO A 1 73 ? 17.301 -2.449 -19.429 1.00 90.69 73 PRO A N 1
ATOM 524 C CA . PRO A 1 73 ? 16.695 -3.671 -19.937 1.00 90.69 73 PRO A CA 1
ATOM 525 C C . PRO A 1 73 ? 15.717 -4.286 -18.929 1.00 90.69 73 PRO A C 1
ATOM 527 O O . PRO A 1 73 ? 15.975 -4.298 -17.717 1.00 90.69 73 PRO A O 1
ATOM 530 N N . ASP A 1 74 ? 14.628 -4.854 -19.446 1.00 85.62 74 ASP A N 1
ATOM 531 C CA . ASP A 1 74 ? 13.602 -5.510 -18.638 1.00 85.62 74 ASP A CA 1
ATOM 532 C C . ASP A 1 74 ? 14.218 -6.555 -17.696 1.00 85.62 74 ASP A C 1
ATOM 534 O O . ASP A 1 74 ? 15.009 -7.412 -18.093 1.00 85.62 74 ASP A O 1
ATOM 538 N N . GLY A 1 75 ? 13.858 -6.484 -16.413 1.00 87.31 75 GLY A N 1
ATOM 539 C CA . GLY A 1 75 ? 14.302 -7.453 -15.408 1.00 87.31 75 GLY A CA 1
ATOM 540 C C . GLY A 1 75 ? 15.716 -7.242 -14.847 1.00 87.31 75 GLY A C 1
ATOM 541 O O . GLY A 1 75 ? 16.098 -7.971 -13.928 1.00 87.31 75 GLY A O 1
ATOM 542 N N . VAL A 1 76 ? 16.488 -6.274 -15.356 1.00 90.88 76 VAL A N 1
ATOM 543 C CA . VAL A 1 76 ? 17.900 -6.058 -14.969 1.00 90.88 76 VAL A CA 1
ATOM 544 C C . VAL A 1 76 ? 18.073 -4.896 -13.984 1.00 90.88 76 VAL A C 1
ATOM 546 O O . VAL A 1 76 ? 18.962 -4.924 -13.119 1.00 90.88 76 VAL A O 1
ATOM 549 N N . GLY A 1 77 ? 17.210 -3.887 -14.094 1.00 95.06 77 GLY A N 1
ATOM 550 C CA . GLY A 1 77 ? 17.239 -2.680 -13.275 1.00 95.06 77 GLY A CA 1
ATOM 551 C C . GLY A 1 77 ? 17.114 -2.923 -11.762 1.00 95.06 77 GLY A C 1
ATOM 552 O O . GLY A 1 77 ? 16.836 -4.036 -11.297 1.00 95.06 77 GLY A O 1
ATOM 553 N N . GLU A 1 78 ? 17.411 -1.895 -10.966 1.00 95.12 78 GLU A N 1
ATOM 554 C CA . GLU A 1 78 ? 17.380 -2.008 -9.503 1.00 95.12 78 GLU A CA 1
ATOM 555 C C . GLU A 1 78 ? 15.958 -2.264 -8.995 1.00 95.12 78 GLU A C 1
ATOM 557 O O . GLU A 1 78 ? 15.757 -3.137 -8.147 1.00 95.12 78 GLU A O 1
ATOM 562 N N . GLY A 1 79 ? 14.973 -1.559 -9.547 1.00 96.31 79 GLY A N 1
ATOM 563 C CA . GLY A 1 79 ? 13.562 -1.739 -9.233 1.00 96.31 79 GLY A CA 1
ATOM 56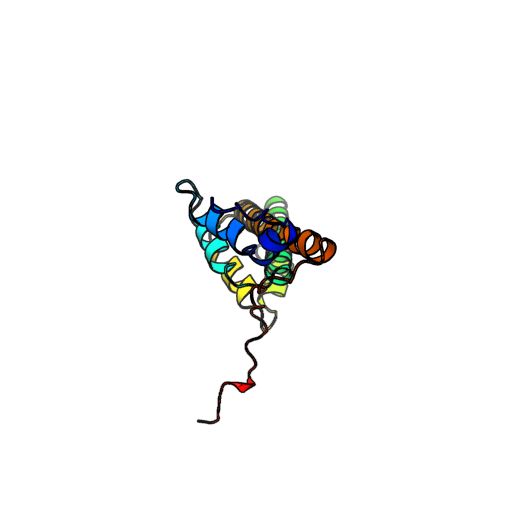4 C C . GLY A 1 79 ? 13.062 -3.131 -9.589 1.00 96.31 79 GLY A C 1
ATOM 565 O O . GLY A 1 79 ? 12.422 -3.784 -8.764 1.00 96.31 79 GLY A O 1
ATOM 566 N N . ALA A 1 80 ? 13.441 -3.651 -10.758 1.00 96.06 80 ALA A N 1
ATOM 567 C CA . ALA A 1 80 ? 13.105 -5.025 -11.137 1.00 96.06 80 ALA A CA 1
ATOM 568 C C . ALA A 1 80 ? 13.664 -6.060 -10.142 1.00 96.06 80 ALA A C 1
ATOM 570 O O . ALA A 1 80 ? 12.975 -7.011 -9.758 1.00 96.06 80 ALA A O 1
ATOM 571 N N . ARG A 1 81 ? 14.904 -5.863 -9.677 1.00 96.62 81 ARG A N 1
ATOM 572 C CA . ARG A 1 81 ? 15.520 -6.709 -8.643 1.00 96.62 81 ARG A CA 1
ATOM 573 C C . ARG A 1 81 ? 14.852 -6.544 -7.277 1.00 96.62 81 ARG A C 1
ATOM 575 O O . ARG A 1 81 ? 14.713 -7.539 -6.569 1.00 96.62 81 ARG A O 1
ATOM 582 N N . ALA A 1 82 ? 14.434 -5.332 -6.911 1.00 96.44 82 ALA A N 1
ATOM 583 C CA . ALA A 1 82 ? 13.726 -5.059 -5.662 1.00 96.44 82 ALA A CA 1
ATOM 584 C C . ALA A 1 82 ? 12.366 -5.770 -5.620 1.00 96.44 82 ALA A C 1
ATOM 586 O O . ALA A 1 82 ? 12.120 -6.535 -4.690 1.00 96.44 82 ALA A O 1
ATOM 587 N N . VAL A 1 83 ? 11.543 -5.621 -6.666 1.00 96.25 83 VAL A N 1
ATOM 588 C CA . VAL A 1 83 ? 10.252 -6.322 -6.784 1.00 96.25 83 VAL A CA 1
ATOM 589 C C . VAL A 1 83 ? 10.451 -7.834 -6.695 1.00 96.25 83 VAL A C 1
ATOM 591 O O . VAL A 1 83 ? 9.804 -8.498 -5.893 1.00 96.25 83 VAL A O 1
ATOM 594 N N . ARG A 1 84 ? 11.401 -8.398 -7.454 1.00 95.44 84 ARG A N 1
ATOM 595 C CA . ARG A 1 84 ? 11.693 -9.840 -7.396 1.00 95.44 84 ARG A CA 1
ATOM 596 C C . ARG A 1 84 ? 12.080 -10.318 -6.000 1.00 95.44 84 ARG A C 1
ATOM 598 O O . ARG A 1 84 ? 11.718 -11.431 -5.637 1.00 95.44 84 ARG A O 1
ATOM 605 N N . ARG A 1 85 ? 12.840 -9.519 -5.248 1.00 94.81 85 ARG A N 1
ATOM 606 C CA . ARG A 1 85 ? 13.267 -9.870 -3.890 1.00 94.81 85 ARG A CA 1
ATOM 607 C C . ARG A 1 85 ? 12.078 -9.945 -2.937 1.00 94.81 85 ARG A C 1
ATOM 609 O O . ARG A 1 85 ? 11.994 -10.923 -2.206 1.00 94.81 85 ARG A O 1
ATOM 616 N N . ILE A 1 86 ? 11.182 -8.959 -2.994 1.00 94.44 86 ILE A N 1
ATOM 617 C CA . ILE A 1 86 ? 9.950 -8.925 -2.192 1.00 94.44 86 ILE A CA 1
ATOM 618 C C . ILE A 1 86 ? 9.110 -10.169 -2.495 1.00 94.44 86 ILE A C 1
ATOM 620 O O . ILE A 1 86 ? 8.828 -10.971 -1.615 1.00 94.44 86 ILE A O 1
ATOM 624 N N . LEU A 1 87 ? 8.820 -10.415 -3.776 1.00 94.19 87 LEU A N 1
ATOM 625 C CA . LEU A 1 87 ? 7.951 -11.526 -4.182 1.00 94.19 87 LEU A CA 1
ATOM 626 C C . LEU A 1 87 ? 8.541 -12.916 -3.896 1.00 94.19 87 LEU A C 1
ATOM 628 O O . LEU A 1 87 ? 7.788 -13.885 -3.791 1.00 94.19 87 LEU A O 1
ATOM 632 N N . ALA A 1 88 ? 9.868 -13.022 -3.787 1.00 92.38 88 ALA A N 1
ATOM 633 C CA . ALA A 1 88 ? 10.566 -14.260 -3.450 1.00 92.38 88 ALA A CA 1
ATOM 634 C C . ALA A 1 88 ? 10.582 -14.564 -1.941 1.00 92.38 88 ALA A C 1
ATOM 636 O O . ALA A 1 88 ? 11.015 -15.654 -1.560 1.00 92.38 88 ALA A O 1
ATOM 637 N N . HIS A 1 89 ? 10.145 -13.638 -1.079 1.00 85.81 89 HIS A N 1
ATOM 638 C CA . HIS A 1 89 ? 10.085 -13.881 0.357 1.00 85.81 89 HIS A CA 1
ATOM 639 C C . HIS A 1 89 ? 8.966 -14.885 0.691 1.00 85.81 89 HIS A C 1
ATOM 641 O O . HIS A 1 89 ? 7.799 -14.723 0.313 1.00 85.81 89 HIS A O 1
ATOM 647 N N . GLY A 1 90 ? 9.332 -15.972 1.374 1.00 69.25 90 GLY A N 1
ATOM 648 C CA . GLY A 1 90 ? 8.375 -16.979 1.833 1.00 69.25 90 GLY A CA 1
ATOM 649 C C . GLY A 1 90 ? 7.438 -16.397 2.893 1.00 69.25 90 GLY A C 1
ATOM 650 O O . GLY A 1 90 ? 7.882 -15.646 3.752 1.00 69.25 90 GLY A O 1
ATOM 651 N N . GLY A 1 91 ? 6.148 -16.736 2.831 1.00 66.25 91 GLY A N 1
ATOM 652 C CA . GLY A 1 91 ? 5.143 -16.284 3.806 1.00 66.25 91 GLY A CA 1
ATOM 653 C C . GLY A 1 91 ? 4.456 -14.951 3.492 1.00 66.25 91 GLY A C 1
ATOM 654 O O . GLY A 1 91 ? 3.516 -14.587 4.185 1.00 66.25 91 GLY A O 1
ATOM 655 N N . ASP A 1 92 ? 4.864 -14.251 2.433 1.00 77.50 92 ASP A N 1
ATOM 656 C CA . ASP A 1 92 ? 4.291 -12.949 2.076 1.00 77.50 92 ASP A CA 1
ATOM 657 C C . ASP A 1 92 ? 3.286 -13.041 0.910 1.00 77.50 92 ASP A C 1
ATOM 659 O O . ASP A 1 92 ? 3.513 -12.600 -0.221 1.00 77.50 92 ASP A O 1
ATOM 663 N N . ASP A 1 93 ? 2.156 -13.704 1.172 1.00 89.31 93 ASP A N 1
ATOM 664 C CA . ASP A 1 93 ? 1.056 -13.801 0.200 1.00 89.31 93 ASP A CA 1
ATOM 665 C C . ASP A 1 93 ? 0.369 -12.451 -0.040 1.00 89.31 93 ASP A C 1
ATOM 667 O O . ASP A 1 93 ? -0.248 -12.246 -1.088 1.00 89.31 93 ASP A O 1
ATOM 671 N N . TYR A 1 94 ? 0.523 -11.505 0.890 1.00 92.69 94 TYR A N 1
ATOM 672 C CA . TYR A 1 94 ? -0.134 -10.211 0.827 1.00 92.69 94 TYR A CA 1
ATOM 673 C C . TYR A 1 94 ? 0.562 -9.321 -0.195 1.00 92.69 94 TYR A C 1
ATOM 675 O O . TYR A 1 94 ? -0.096 -8.888 -1.140 1.00 92.69 94 TYR A O 1
ATOM 683 N N . GLN A 1 95 ? 1.886 -9.118 -0.118 1.00 94.94 95 GLN A N 1
ATOM 684 C CA . GLN A 1 95 ? 2.585 -8.316 -1.133 1.00 94.94 95 GLN A CA 1
ATOM 685 C C . GLN A 1 95 ? 2.521 -8.984 -2.513 1.00 94.94 95 GLN A C 1
ATOM 687 O O . GLN A 1 95 ? 2.433 -8.278 -3.521 1.00 94.94 95 GLN A O 1
ATOM 692 N N . ARG A 1 96 ? 2.462 -10.326 -2.594 1.00 95.69 96 ARG A N 1
ATOM 693 C CA . ARG A 1 96 ? 2.166 -11.026 -3.859 1.00 95.69 96 ARG A CA 1
ATOM 694 C C . ARG A 1 96 ? 0.789 -10.659 -4.408 1.00 95.69 96 ARG A C 1
ATOM 696 O O . ARG A 1 96 ? 0.691 -10.288 -5.579 1.00 95.69 96 ARG A O 1
ATOM 703 N N . ALA A 1 97 ? -0.258 -10.725 -3.588 1.00 96.56 97 ALA A N 1
ATOM 704 C CA . ALA A 1 97 ? -1.609 -10.355 -4.000 1.00 96.56 97 ALA A CA 1
ATOM 705 C C . ALA A 1 97 ? -1.695 -8.880 -4.429 1.00 96.56 97 ALA A C 1
ATOM 707 O O . ALA A 1 97 ? -2.249 -8.582 -5.491 1.00 96.56 97 ALA A O 1
ATOM 708 N N . LEU A 1 98 ? -1.081 -7.969 -3.662 1.00 97.50 98 LEU A N 1
ATOM 709 C CA . LEU A 1 98 ? -0.989 -6.549 -4.009 1.00 97.50 98 LEU A CA 1
ATOM 710 C C . LEU A 1 98 ? -0.294 -6.348 -5.359 1.00 97.50 98 LEU A C 1
ATOM 712 O O . LEU A 1 98 ? -0.797 -5.617 -6.213 1.00 97.50 98 LEU A O 1
ATOM 716 N N . TRP A 1 99 ? 0.843 -7.015 -5.577 1.00 97.69 99 TRP A N 1
ATOM 717 C CA . TRP A 1 99 ? 1.583 -6.905 -6.829 1.00 97.69 99 TRP A CA 1
ATOM 718 C C . TRP A 1 99 ? 0.763 -7.401 -8.014 1.00 97.69 99 TRP A C 1
ATOM 720 O O . TRP A 1 99 ? 0.691 -6.717 -9.033 1.00 97.69 99 TRP A O 1
ATOM 730 N N . TYR A 1 100 ? 0.099 -8.553 -7.894 1.00 97.00 100 TYR A N 1
ATOM 731 C CA . TYR A 1 100 ? -0.737 -9.067 -8.976 1.00 97.00 100 TYR A CA 1
ATOM 732 C C . TYR A 1 100 ? -1.872 -8.107 -9.337 1.00 97.00 100 TYR A C 1
ATOM 734 O O . TYR A 1 100 ? -2.115 -7.910 -10.531 1.00 97.00 100 TYR A O 1
ATOM 742 N N . ALA A 1 101 ? -2.485 -7.446 -8.348 1.00 98.19 101 ALA A N 1
ATOM 743 C CA . ALA A 1 101 ? -3.533 -6.452 -8.574 1.00 98.19 101 ALA A CA 1
ATOM 744 C C . ALA A 1 101 ? -3.059 -5.256 -9.423 1.00 98.19 101 ALA A C 1
ATOM 746 O O . ALA A 1 101 ? -3.834 -4.738 -10.224 1.00 98.19 101 ALA A O 1
ATOM 747 N N . VAL A 1 102 ? -1.787 -4.850 -9.307 1.00 98.25 102 VAL A N 1
ATOM 748 C CA . VAL A 1 102 ? -1.219 -3.709 -10.056 1.00 98.25 102 VAL A CA 1
ATOM 749 C C . VAL A 1 102 ? -0.316 -4.107 -11.226 1.00 98.25 102 VAL A C 1
ATOM 751 O O . VAL A 1 102 ? 0.091 -3.250 -12.002 1.00 98.25 102 VAL A O 1
ATOM 754 N N . SER A 1 103 ? -0.002 -5.393 -11.391 1.00 95.38 103 SER A N 1
ATOM 755 C CA . SER A 1 103 ? 1.000 -5.888 -12.354 1.00 95.38 103 SER A CA 1
ATOM 756 C C . SER A 1 103 ? 0.693 -5.572 -13.822 1.00 95.38 103 SER A C 1
ATOM 758 O O . SER A 1 103 ? 1.584 -5.615 -14.668 1.00 95.38 103 SER A O 1
ATOM 760 N N . ARG A 1 104 ? -0.569 -5.258 -14.135 1.00 95.06 104 ARG A N 1
ATOM 761 C CA . ARG A 1 104 ? -1.023 -4.868 -15.478 1.00 95.06 104 ARG A CA 1
ATOM 762 C C . ARG A 1 104 ? -0.915 -3.365 -15.743 1.00 95.06 104 ARG A C 1
ATOM 764 O O . ARG A 1 104 ? -1.096 -2.944 -16.884 1.00 95.06 104 ARG A O 1
ATOM 771 N N . CYS A 1 105 ? -0.664 -2.563 -14.712 1.00 97.06 105 CYS A N 1
ATOM 772 C CA . CYS A 1 105 ? -0.425 -1.132 -14.832 1.00 97.06 105 CYS A CA 1
ATOM 773 C C . CYS A 1 105 ? 1.000 -0.866 -15.337 1.00 97.06 105 CYS A C 1
ATOM 775 O O . CYS A 1 105 ? 1.893 -1.707 -15.215 1.00 97.06 105 CYS A O 1
ATOM 777 N N . SER A 1 106 ? 1.246 0.340 -15.852 1.00 96.94 106 SER A N 1
ATOM 778 C CA . SER A 1 106 ? 2.623 0.813 -15.994 1.00 96.94 106 SER A CA 1
ATOM 779 C C . SER A 1 106 ? 3.264 0.986 -14.604 1.00 96.94 106 SER A C 1
ATOM 781 O O . SER A 1 106 ? 2.544 1.263 -13.638 1.00 96.94 106 SER A O 1
ATOM 783 N N . PRO A 1 107 ? 4.596 0.840 -14.459 1.00 96.56 107 PRO A N 1
ATOM 784 C CA . PRO A 1 107 ? 5.253 0.902 -13.149 1.00 96.56 107 PRO A CA 1
ATOM 785 C C . PRO A 1 107 ? 4.972 2.189 -12.358 1.00 96.56 107 PRO A C 1
ATOM 787 O O . PRO A 1 107 ? 4.800 2.150 -11.143 1.00 96.56 107 PRO A O 1
ATOM 790 N N . ASP A 1 108 ? 4.864 3.330 -13.042 1.00 97.62 108 ASP A N 1
ATOM 791 C CA . ASP A 1 108 ? 4.550 4.623 -12.434 1.00 97.62 108 ASP A CA 1
ATOM 792 C C . ASP A 1 108 ? 3.123 4.678 -11.863 1.00 97.62 108 ASP A C 1
ATOM 794 O O . ASP A 1 108 ? 2.917 5.214 -10.768 1.00 97.62 108 ASP A O 1
ATOM 798 N N . VAL A 1 109 ? 2.157 4.082 -12.571 1.00 98.44 109 VAL A N 1
ATOM 799 C CA . VAL A 1 109 ? 0.757 3.957 -12.144 1.00 98.44 109 VAL A CA 1
ATOM 800 C C . VAL A 1 109 ? 0.642 2.949 -11.001 1.00 98.44 109 VAL A C 1
ATOM 802 O O . VAL A 1 109 ? 0.024 3.259 -9.983 1.00 98.44 109 VAL A O 1
ATOM 805 N N . ALA A 1 110 ? 1.301 1.791 -11.110 1.00 98.44 110 ALA A N 1
ATOM 806 C CA . ALA A 1 110 ? 1.365 0.789 -10.044 1.00 98.44 110 ALA A CA 1
ATOM 807 C C . ALA A 1 110 ? 1.894 1.395 -8.735 1.00 98.44 110 ALA A C 1
ATOM 809 O O . ALA A 1 110 ? 1.261 1.261 -7.687 1.00 98.44 110 ALA A O 1
ATOM 810 N N . ALA A 1 111 ? 3.000 2.144 -8.807 1.00 98.50 111 ALA A N 1
ATOM 811 C CA . ALA A 1 111 ? 3.572 2.837 -7.659 1.00 98.50 111 ALA A CA 1
ATOM 812 C C . ALA A 1 111 ? 2.579 3.820 -7.021 1.00 98.50 111 ALA A C 1
ATOM 814 O O . ALA A 1 111 ? 2.398 3.802 -5.809 1.00 98.50 111 ALA A O 1
ATOM 815 N N . ARG A 1 112 ? 1.861 4.623 -7.818 1.00 98.69 112 ARG A N 1
ATOM 816 C CA . ARG A 1 112 ? 0.844 5.562 -7.301 1.00 98.69 112 ARG A CA 1
ATOM 817 C C . ARG A 1 112 ? -0.334 4.868 -6.611 1.00 98.69 112 ARG A C 1
ATOM 819 O O . ARG A 1 112 ? -0.923 5.441 -5.694 1.00 98.69 112 ARG A O 1
ATOM 826 N N . HIS A 1 113 ? -0.732 3.682 -7.068 1.00 98.75 113 HIS A N 1
ATOM 827 C CA . HIS A 1 113 ? -1.785 2.905 -6.412 1.00 98.75 113 HIS A CA 1
ATOM 828 C C . HIS A 1 113 ? -1.302 2.303 -5.089 1.00 98.75 113 HIS A C 1
ATOM 830 O O . HIS A 1 113 ? -2.022 2.374 -4.096 1.00 98.75 113 HIS A O 1
ATOM 836 N N . LEU A 1 114 ? -0.079 1.774 -5.058 1.00 98.69 114 LEU A N 1
ATOM 837 C CA . LEU A 1 114 ? 0.525 1.207 -3.851 1.00 98.69 114 LEU A CA 1
ATOM 838 C C . LEU A 1 114 ? 0.840 2.276 -2.797 1.00 98.69 114 LEU A C 1
ATOM 840 O O . LEU A 1 114 ? 0.558 2.069 -1.624 1.00 98.69 114 LEU A O 1
ATOM 844 N N . GLU A 1 115 ? 1.338 3.446 -3.200 1.00 98.50 115 GLU A N 1
ATOM 845 C CA . GLU A 1 115 ? 1.542 4.595 -2.305 1.00 98.50 115 GLU A CA 1
ATOM 846 C C . GLU A 1 115 ? 0.219 5.098 -1.716 1.00 98.50 115 GLU A C 1
ATOM 848 O O . GLU A 1 115 ? 0.140 5.406 -0.530 1.00 98.50 115 GLU A O 1
ATOM 853 N N . TRP A 1 116 ? -0.847 5.131 -2.523 1.00 98.38 116 TRP A N 1
ATOM 854 C CA . TRP A 1 116 ? -2.186 5.437 -2.018 1.00 98.38 116 TRP A CA 1
ATOM 855 C C . TRP A 1 116 ? -2.638 4.420 -0.962 1.00 98.38 116 TRP A C 1
ATOM 857 O O . TRP A 1 116 ? -3.146 4.819 0.086 1.00 98.38 116 TRP A O 1
ATOM 867 N N . LEU A 1 117 ? -2.416 3.123 -1.202 1.00 98.44 117 LEU A N 1
ATOM 868 C CA . LEU A 1 117 ? -2.748 2.084 -0.228 1.00 98.44 117 LEU A CA 1
ATOM 869 C C . LEU A 1 117 ? -1.907 2.221 1.049 1.00 98.44 117 LEU A C 1
ATOM 871 O O . LEU A 1 117 ? -2.431 2.058 2.151 1.00 98.44 117 LEU A O 1
ATOM 875 N N . ALA A 1 118 ? -0.620 2.545 0.912 1.00 98.00 118 ALA A N 1
ATOM 876 C CA . ALA A 1 118 ? 0.280 2.764 2.036 1.00 98.00 118 ALA A CA 1
ATOM 877 C C . ALA A 1 118 ? -0.200 3.920 2.923 1.00 98.00 118 ALA A C 1
ATOM 879 O O . ALA A 1 118 ? -0.195 3.783 4.144 1.00 98.00 118 ALA A O 1
ATOM 880 N N . GLU A 1 119 ? -0.674 5.027 2.345 1.00 96.94 119 GLU A N 1
ATOM 881 C CA . GLU A 1 119 ? -1.256 6.124 3.128 1.00 96.94 119 GLU A CA 1
ATOM 882 C C . GLU A 1 119 ? -2.603 5.751 3.758 1.00 96.94 119 GLU A C 1
ATOM 884 O O . GLU A 1 119 ? -2.845 6.088 4.918 1.00 96.94 119 GLU A O 1
ATOM 889 N N . LEU A 1 120 ? -3.460 5.010 3.048 1.00 96.25 120 LEU A N 1
ATOM 890 C CA . LEU A 1 120 ? -4.734 4.529 3.592 1.00 96.25 120 LEU A CA 1
ATOM 891 C C . LEU A 1 120 ? -4.522 3.636 4.829 1.00 96.25 120 LEU A C 1
ATOM 893 O O . LEU A 1 120 ? -5.146 3.834 5.872 1.00 96.25 120 LEU A O 1
ATOM 897 N N . THR A 1 121 ? -3.595 2.685 4.735 1.00 94.81 121 THR A N 1
ATOM 898 C CA . THR A 1 121 ? -3.231 1.769 5.830 1.00 94.81 121 THR A CA 1
ATOM 899 C C . THR A 1 121 ? -2.441 2.469 6.940 1.00 94.81 121 THR A C 1
ATOM 901 O O . THR A 1 121 ? -2.604 2.135 8.111 1.00 94.81 121 THR A O 1
ATOM 904 N N . ARG A 1 122 ? -1.675 3.523 6.634 1.00 93.25 122 ARG A N 1
ATOM 905 C CA . ARG A 1 122 ? -1.070 4.391 7.657 1.00 93.25 122 ARG A CA 1
ATOM 906 C C . ARG A 1 122 ? -2.124 5.153 8.455 1.00 93.25 122 ARG A C 1
ATOM 908 O O . ARG A 1 122 ? -2.038 5.225 9.681 1.00 93.25 122 ARG A O 1
ATOM 915 N N . ALA A 1 123 ? -3.120 5.722 7.772 1.00 89.94 123 ALA A N 1
ATOM 916 C CA . ALA A 1 123 ? -4.218 6.450 8.406 1.00 89.94 123 ALA A CA 1
ATOM 917 C C . ALA A 1 123 ? -5.013 5.540 9.353 1.00 89.94 123 ALA A C 1
ATOM 919 O O . ALA A 1 123 ? -5.318 5.940 10.478 1.00 89.94 123 ALA A O 1
ATOM 920 N N . ARG A 1 124 ? -5.234 4.288 8.936 1.00 88.62 124 ARG A N 1
ATOM 921 C CA . ARG A 1 124 ? -5.784 3.193 9.747 1.00 88.62 124 ARG A CA 1
ATOM 922 C C . ARG A 1 124 ? -5.048 3.031 11.083 1.00 88.62 124 ARG A C 1
ATOM 924 O O . ARG A 1 124 ? -5.677 3.018 12.135 1.00 88.62 124 ARG A O 1
ATOM 931 N N . GLY A 1 125 ? -3.714 2.978 11.066 1.00 87.06 125 GLY A N 1
ATOM 932 C CA . GLY A 1 125 ? -2.889 2.846 12.275 1.00 87.06 125 GLY A CA 1
ATOM 933 C C . GLY A 1 125 ? -2.812 4.109 13.146 1.00 87.06 125 GLY A C 1
ATOM 934 O O . GLY A 1 125 ? -2.497 4.029 14.335 1.00 87.06 125 GLY A O 1
ATOM 935 N N . GLY A 1 126 ? -3.131 5.285 12.597 1.00 86.19 126 GLY A N 1
ATOM 936 C CA . GLY A 1 126 ? -2.946 6.578 13.267 1.00 86.19 126 GLY A CA 1
ATOM 937 C C . GLY A 1 126 ? -3.711 6.731 14.588 1.00 86.19 126 GLY A C 1
ATOM 938 O O . GLY A 1 126 ? -3.207 7.349 15.529 1.00 86.19 126 GLY A O 1
ATOM 939 N N . MET A 1 127 ? -4.894 6.121 14.701 1.00 86.38 127 MET A N 1
ATOM 940 C CA . MET A 1 127 ? -5.729 6.210 15.906 1.00 86.38 127 MET A CA 1
ATOM 941 C C . MET A 1 127 ? -5.253 5.325 17.059 1.00 86.38 127 MET A C 1
ATOM 943 O O . MET A 1 127 ? -5.633 5.569 18.205 1.00 86.38 127 MET A O 1
ATOM 947 N N . PHE A 1 128 ? -4.362 4.363 16.800 1.00 89.38 128 PHE A N 1
ATOM 948 C CA . PHE A 1 128 ? -3.853 3.451 17.824 1.00 89.38 128 PHE A CA 1
ATOM 949 C C . PHE A 1 128 ? -3.216 4.212 18.994 1.00 89.38 128 PHE A C 1
ATOM 951 O O . PHE A 1 128 ? -3.572 4.008 20.156 1.00 89.38 128 PHE A O 1
ATOM 958 N N . ARG A 1 129 ? -2.320 5.161 18.687 1.00 86.25 129 ARG A N 1
ATOM 959 C CA . ARG A 1 129 ? -1.622 5.957 19.710 1.00 86.25 129 ARG A CA 1
ATOM 960 C C . ARG A 1 129 ? -2.568 6.874 20.481 1.00 86.25 129 ARG A C 1
ATOM 962 O O . ARG A 1 129 ? -2.389 7.051 21.681 1.00 86.25 129 ARG A O 1
ATOM 969 N N . ALA A 1 130 ? -3.576 7.435 19.814 1.00 84.88 130 ALA A N 1
ATOM 970 C CA . ALA A 1 130 ? -4.565 8.297 20.458 1.00 84.88 130 ALA A CA 1
ATOM 971 C C . ALA A 1 130 ? -5.421 7.515 21.469 1.00 84.88 130 ALA A C 1
ATOM 973 O O . ALA A 1 130 ? -5.633 7.976 22.591 1.00 84.88 130 ALA A O 1
ATOM 974 N N . ILE A 1 131 ? -5.856 6.305 21.103 1.00 88.38 131 ILE A N 1
ATOM 975 C CA . ILE A 1 131 ? -6.613 5.414 21.991 1.00 88.38 131 ILE A CA 1
ATOM 976 C C . ILE A 1 131 ? -5.742 4.992 23.176 1.00 88.38 131 ILE A C 1
ATOM 978 O O . ILE A 1 131 ? -6.171 5.134 24.321 1.00 88.38 131 ILE A O 1
ATOM 982 N N . GLN A 1 132 ? -4.499 4.574 22.921 1.00 87.56 132 GLN A N 1
ATOM 983 C CA . GLN A 1 132 ? -3.554 4.189 23.971 1.00 87.56 132 GLN A CA 1
ATOM 984 C C . GLN A 1 132 ? -3.308 5.330 24.972 1.00 87.56 132 GLN A C 1
ATOM 986 O O . GLN A 1 132 ? -3.405 5.122 26.180 1.00 87.56 132 GLN A O 1
ATOM 991 N N . ALA A 1 133 ? -3.047 6.547 24.486 1.00 86.88 133 ALA A N 1
ATOM 992 C CA . ALA A 1 133 ? -2.788 7.712 25.333 1.00 86.88 133 ALA A CA 1
ATOM 993 C C . ALA A 1 133 ? -4.013 8.157 26.153 1.00 86.88 133 ALA A C 1
ATOM 995 O O . ALA A 1 133 ? -3.858 8.770 27.206 1.00 86.88 133 ALA A O 1
ATOM 996 N N . SER A 1 134 ? -5.229 7.845 25.694 1.00 86.00 134 SER A N 1
ATOM 997 C CA . SER A 1 134 ? -6.465 8.190 26.407 1.00 86.00 134 SER A CA 1
ATOM 998 C C . SER A 1 134 ? -6.741 7.318 27.639 1.00 86.00 134 SER A C 1
ATOM 1000 O O . SER A 1 134 ? -7.621 7.651 28.433 1.00 86.00 134 SER A O 1
ATOM 1002 N N . GLY A 1 135 ? -6.040 6.186 27.786 1.00 85.94 135 GLY A N 1
ATOM 1003 C CA . GLY A 1 135 ? -6.327 5.181 28.815 1.00 85.94 135 GLY A CA 1
ATOM 1004 C C . GLY A 1 135 ? -7.626 4.398 28.581 1.00 85.94 135 GLY A C 1
ATOM 1005 O O . GLY A 1 135 ? -8.058 3.653 29.460 1.00 85.94 135 GLY A O 1
ATOM 1006 N N . ALA A 1 136 ? -8.267 4.561 27.419 1.00 87.38 136 ALA A N 1
ATOM 1007 C CA . ALA A 1 136 ? -9.403 3.745 27.015 1.00 87.38 136 ALA A CA 1
ATOM 1008 C C . ALA A 1 136 ? -8.987 2.282 26.800 1.00 87.38 136 ALA A C 1
ATOM 1010 O O . ALA A 1 136 ? -7.834 1.979 26.489 1.00 87.38 136 ALA A O 1
ATOM 1011 N N . TYR A 1 137 ? -9.952 1.370 26.919 1.00 86.94 137 TYR A N 1
ATOM 1012 C CA . TYR A 1 137 ? -9.748 -0.012 26.497 1.00 86.94 137 TYR A CA 1
ATOM 1013 C C . TYR A 1 137 ? -9.429 -0.053 24.998 1.00 86.94 137 TYR A C 1
ATOM 1015 O O . TYR A 1 137 ? -10.133 0.578 24.207 1.00 86.94 137 TYR A O 1
ATOM 1023 N N . MET A 1 138 ? -8.381 -0.786 24.621 1.00 90.00 138 MET A N 1
ATOM 1024 C CA . MET A 1 138 ? -7.983 -0.932 23.224 1.00 90.00 138 MET A CA 1
ATOM 1025 C C . MET A 1 138 ? -9.021 -1.785 22.478 1.00 90.00 138 MET A C 1
ATOM 1027 O O . MET A 1 138 ? -9.263 -2.918 22.900 1.00 90.00 138 MET A O 1
ATOM 1031 N N . PRO A 1 139 ? -9.632 -1.283 21.389 1.00 87.31 139 PRO A N 1
ATOM 1032 C CA . PRO A 1 139 ? -10.490 -2.093 20.536 1.00 87.31 139 PRO A CA 1
ATOM 1033 C C . PRO A 1 139 ? -9.740 -3.297 19.964 1.00 87.31 139 PRO A C 1
ATOM 1035 O O . PRO A 1 139 ? -8.509 -3.344 19.954 1.00 87.31 139 PRO A O 1
ATOM 1038 N N . LEU A 1 140 ? -10.493 -4.262 19.438 1.00 84.81 140 LEU A N 1
ATOM 1039 C CA . LEU A 1 140 ? -9.899 -5.389 18.730 1.00 84.81 140 LEU A CA 1
ATOM 1040 C C . LEU A 1 140 ? -9.071 -4.882 17.547 1.00 84.81 140 LEU A C 1
ATOM 1042 O O . LEU A 1 140 ? -9.579 -4.175 16.675 1.00 84.81 140 LEU A O 1
ATOM 1046 N N . LEU A 1 141 ? -7.793 -5.255 17.538 1.00 86.69 141 LEU A N 1
ATOM 1047 C CA . LEU A 1 141 ? -6.914 -4.977 16.416 1.00 86.69 141 LEU A CA 1
ATOM 1048 C C . LEU A 1 141 ? -7.233 -5.948 15.275 1.00 86.69 141 LEU A C 1
ATOM 1050 O O . LEU A 1 141 ? -7.510 -7.127 15.527 1.00 86.69 141 LEU A O 1
ATOM 1054 N N . PRO A 1 142 ? -7.167 -5.480 14.023 1.00 83.50 142 PRO A N 1
ATOM 1055 C CA . PRO A 1 142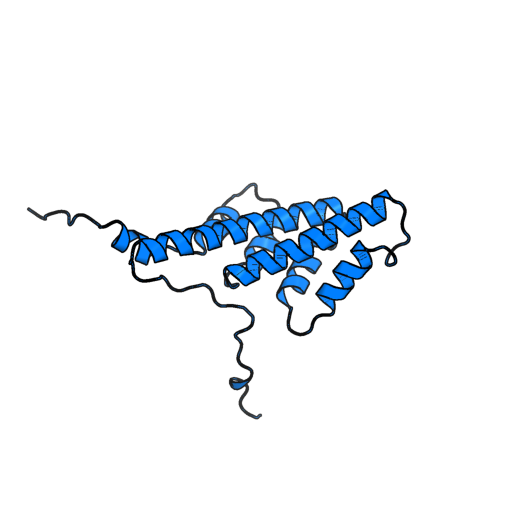 ? -7.130 -6.369 12.875 1.00 83.50 142 PRO A CA 1
ATOM 1056 C C . PRO A 1 142 ? -5.978 -7.375 13.000 1.00 83.50 142 PRO A C 1
ATOM 1058 O O . PRO A 1 142 ? -4.901 -7.025 13.488 1.00 83.50 142 PRO A O 1
ATOM 1061 N N . ARG A 1 143 ? -6.204 -8.629 12.597 1.00 74.38 143 ARG A N 1
ATOM 1062 C CA . ARG A 1 143 ? -5.194 -9.689 12.740 1.00 74.38 143 ARG A CA 1
ATOM 1063 C C . ARG A 1 143 ? -4.047 -9.476 11.749 1.00 74.38 143 ARG A C 1
ATOM 1065 O O . ARG A 1 143 ? -4.271 -9.063 10.622 1.00 74.38 143 ARG A O 1
ATOM 1072 N N . GLY A 1 144 ? -2.814 -9.789 12.134 1.00 64.25 144 GLY A N 1
ATOM 1073 C CA . GLY A 1 144 ? -1.739 -9.955 11.153 1.00 64.25 144 GLY A CA 1
ATOM 1074 C C . GLY A 1 144 ? -2.008 -11.209 10.321 1.00 64.25 144 GLY A C 1
ATOM 1075 O O . GLY A 1 144 ? -2.386 -12.241 10.876 1.00 64.25 144 GLY A O 1
ATOM 1076 N N . MET A 1 145 ? -1.816 -11.156 8.999 1.00 52.16 145 MET A N 1
ATOM 1077 C CA . MET A 1 145 ? -1.962 -12.351 8.148 1.00 52.16 145 MET A CA 1
ATOM 1078 C C . MET A 1 145 ? -0.919 -13.435 8.493 1.00 52.16 145 MET A C 1
ATOM 1080 O O . MET A 1 145 ? -1.089 -14.599 8.143 1.00 52.16 145 MET A O 1
ATOM 1084 N N . HIS A 1 146 ? 0.121 -13.069 9.247 1.00 50.25 146 HIS A N 1
ATOM 1085 C CA . HIS A 1 146 ? 1.164 -13.965 9.742 1.00 50.25 146 HIS A CA 1
ATOM 1086 C C . HIS A 1 146 ? 0.769 -14.819 10.966 1.00 50.25 146 HIS A C 1
ATOM 1088 O O . HIS A 1 146 ? 1.571 -15.646 11.382 1.00 50.25 146 HIS A O 1
ATOM 1094 N N . ASP A 1 147 ? -0.459 -14.698 11.490 1.00 43.75 147 ASP A N 1
ATOM 1095 C CA . ASP A 1 147 ? -0.951 -15.477 12.645 1.00 43.75 147 ASP A CA 1
ATOM 1096 C C . ASP A 1 147 ? -1.907 -16.632 12.267 1.00 43.75 147 ASP A C 1
ATOM 1098 O O . ASP A 1 147 ? -2.744 -17.055 13.071 1.00 43.75 147 ASP A O 1
ATOM 1102 N N . ILE A 1 148 ? -1.798 -17.192 11.055 1.00 41.53 148 ILE A N 1
ATOM 1103 C CA . ILE A 1 148 ? -2.301 -18.557 10.817 1.00 41.53 148 ILE A CA 1
ATOM 1104 C C . ILE A 1 148 ? -1.240 -19.538 11.301 1.00 41.53 148 ILE A C 1
ATOM 1106 O O . ILE A 1 148 ? -0.384 -20.009 10.555 1.00 41.53 148 ILE A O 1
ATOM 1110 N N . ASP A 1 149 ? -1.304 -19.789 12.603 1.00 37.72 149 ASP A N 1
ATOM 1111 C CA . ASP A 1 149 ? -0.575 -20.837 13.291 1.00 37.72 149 ASP A CA 1
ATOM 1112 C C . ASP A 1 149 ? -0.774 -22.168 12.542 1.00 37.72 149 ASP A C 1
ATOM 1114 O O . ASP A 1 149 ? -1.890 -22.688 12.415 1.00 37.72 149 ASP A O 1
ATOM 1118 N N . SER A 1 150 ? 0.324 -22.736 12.046 1.00 45.78 150 SER A N 1
ATOM 1119 C CA . SER A 1 150 ? 0.394 -24.063 11.424 1.00 45.78 150 SER A CA 1
ATOM 1120 C C . SER A 1 150 ? -0.001 -25.199 12.385 1.00 45.78 150 SER A C 1
ATOM 1122 O O . SER A 1 150 ? -0.009 -26.365 11.998 1.00 45.78 150 SER A O 1
ATOM 1124 N N . ALA A 1 151 ? -0.408 -24.867 13.614 1.00 43.81 151 ALA A N 1
ATOM 1125 C CA . ALA A 1 151 ? -0.987 -25.760 14.607 1.00 43.81 151 ALA A CA 1
ATOM 1126 C C . ALA A 1 151 ? -2.471 -26.143 14.383 1.00 43.81 151 ALA A C 1
ATOM 1128 O O . ALA A 1 151 ? -2.985 -26.969 15.137 1.00 43.81 151 ALA A O 1
ATOM 1129 N N . GLN A 1 152 ? -3.181 -25.593 13.383 1.00 43.56 152 GLN A N 1
ATOM 1130 C CA . GLN A 1 152 ? -4.591 -25.957 13.105 1.00 43.56 152 GLN A CA 1
ATOM 1131 C C . GLN A 1 152 ? -4.820 -26.970 11.972 1.00 43.56 152 GLN A C 1
ATOM 1133 O O . GLN A 1 152 ? -5.967 -27.335 11.712 1.00 43.56 152 GLN A O 1
ATOM 1138 N N . LEU A 1 153 ? -3.767 -27.499 11.350 1.00 46.31 153 LEU A N 1
ATOM 1139 C CA . LEU A 1 153 ? -3.882 -28.688 10.503 1.00 46.31 153 LEU A CA 1
ATOM 1140 C C . LEU A 1 153 ? -3.554 -29.913 11.360 1.00 46.31 153 LEU A C 1
ATOM 1142 O O . LEU A 1 153 ? -2.395 -30.277 11.546 1.00 46.31 153 LEU A O 1
ATOM 1146 N N . GLY A 1 154 ? -4.595 -30.504 11.953 1.00 38.22 154 GLY A N 1
ATOM 1147 C CA . GLY A 1 154 ? -4.494 -31.834 12.553 1.00 38.22 154 GLY A CA 1
ATOM 1148 C C . GLY A 1 154 ? -4.048 -32.865 11.505 1.00 38.22 154 GLY A C 1
ATOM 1149 O O . GLY A 1 154 ? -4.238 -32.625 10.313 1.00 38.22 154 GLY A O 1
ATOM 1150 N N . PRO A 1 155 ? -3.427 -33.983 11.920 1.00 48.91 155 PRO A N 1
ATOM 1151 C CA . PRO A 1 155 ? -2.956 -34.987 10.976 1.00 48.91 155 PRO A CA 1
ATOM 1152 C C . PRO A 1 155 ? -4.147 -35.648 10.274 1.00 48.91 155 PRO A C 1
ATOM 1154 O O . PRO A 1 155 ? -5.099 -36.056 10.944 1.00 48.91 155 PRO A O 1
ATOM 1157 N N . ASP A 1 156 ? -4.061 -35.725 8.945 1.00 54.12 156 ASP A N 1
ATOM 1158 C CA . ASP A 1 156 ? -4.928 -36.544 8.090 1.00 54.12 156 ASP A CA 1
ATOM 1159 C C . ASP A 1 156 ? -4.892 -38.034 8.485 1.00 54.12 156 ASP A C 1
ATOM 1161 O O . ASP A 1 156 ? -3.798 -38.539 8.847 1.00 54.12 156 ASP A O 1
#

Radius of gyration: 19.38 Å; chains: 1; bounding box: 55×49×54 Å

Secondary structure (DSSP, 8-state):
--------HHHHHTT--TTHHHHHHHH-TT--HHHHHHHHHHTT--HHHHHHHHHHHHHHHHHHHHHHHTTPPTTTSHHHHHHHHHHTSTT-HHHHHHHHHHTTS-HHHHHHHHHHHHHHHHHHHHHHHHHHHTTPPPPPPPPPGGG--GGG----

Foldseek 3Di:
DDDDPDQDPLNVLQPDDLLVLLVVQCPDPPHDPLLNQLSVLLPLAFLVRQQVLLLQLLVLLVQVLVCVVVVHPPCPGPSSVSNVVSCPDPPCVSSVSLCVSCVPPRSVVSSVSSVVSNVSSNVSCPCQVVSVVVPHNHYDTRDHSSPPPPVPDDDD